Protein AF-A0ABD5QLK6-F1 (afdb_monomer)

Organism: NCBI:txid1849069

Radius of gyration: 21.55 Å; Cα contacts (8 Å, |Δi|>4): 54; chains: 1; bounding box: 68×55×47 Å

Solvent-accessible surface area (backbone atoms only — not comparable to full-atom values): 6033 Å² total; per-residue (Å²): 140,81,82,80,73,83,83,79,80,88,86,67,88,71,78,40,76,66,55,39,50,50,46,56,56,51,38,70,81,44,56,63,71,60,20,45,52,50,42,51,49,40,48,54,46,55,58,70,42,68,81,44,89,86,52,58,65,66,62,50,55,52,49,52,52,50,45,54,50,49,46,51,52,40,54,52,46,47,57,53,72,71,43,78,77,79,65,81,71,74,90,75,81,82,83,135

pLDDT: mean 77.83, std 20.49, range [38.72, 96.19]

Secondary structure (DSSP, 8-state):
----------S-----HHHHHHHHHHTTTS-HHHHHHHHHHHHHHHHHGGG-TTS-HHHHHHHHHHHHHHHHHHHHHHHHHTTTTS----------

Structure (mmCIF, N/CA/C/O backbone):
data_AF-A0ABD5QLK6-F1
#
_entry.id   AF-A0ABD5QLK6-F1
#
loop_
_atom_site.group_PDB
_atom_site.id
_atom_site.type_symbol
_atom_site.label_atom_id
_atom_site.label_alt_id
_atom_site.label_comp_id
_atom_site.label_asym_id
_atom_site.label_entity_id
_atom_site.label_seq_id
_atom_site.pdbx_PDB_ins_code
_atom_site.Cartn_x
_atom_site.Cartn_y
_atom_site.Cartn_z
_atom_site.occupancy
_atom_site.B_iso_or_equiv
_atom_site.auth_seq_id
_atom_site.auth_comp_id
_atom_site.auth_asym_id
_atom_site.auth_atom_id
_atom_site.pdbx_PDB_model_num
ATOM 1 N N . MET A 1 1 ? 24.751 -37.734 -9.691 1.00 49.59 1 MET A N 1
ATOM 2 C CA . MET A 1 1 ? 24.824 -36.610 -8.748 1.00 49.59 1 MET A CA 1
ATOM 3 C C . MET A 1 1 ? 25.454 -35.446 -9.475 1.00 49.59 1 MET A C 1
ATOM 5 O O . MET A 1 1 ? 26.671 -35.393 -9.554 1.00 49.59 1 MET A O 1
ATOM 9 N N . ASP A 1 2 ? 24.623 -34.597 -10.057 1.00 43.44 2 ASP A N 1
ATOM 10 C CA . ASP A 1 2 ? 24.902 -33.167 -10.134 1.00 43.44 2 ASP A CA 1
ATOM 11 C C . ASP A 1 2 ? 23.525 -32.509 -10.090 1.00 43.44 2 ASP A C 1
ATOM 13 O O . ASP A 1 2 ? 22.809 -32.421 -11.084 1.00 43.44 2 ASP A O 1
ATOM 17 N N . ASP A 1 3 ? 23.074 -32.299 -8.858 1.00 42.03 3 ASP A N 1
ATOM 18 C CA . ASP A 1 3 ? 21.882 -31.530 -8.547 1.00 42.03 3 ASP A CA 1
ATOM 19 C C . ASP A 1 3 ? 22.333 -30.071 -8.639 1.00 42.03 3 ASP A C 1
ATOM 21 O O . ASP A 1 3 ? 22.803 -29.485 -7.666 1.00 42.03 3 ASP A O 1
ATOM 25 N N . SER A 1 4 ? 22.344 -29.540 -9.863 1.00 42.56 4 SER A N 1
ATOM 26 C CA . SER A 1 4 ? 22.529 -28.114 -10.106 1.00 42.56 4 SER A CA 1
ATOM 27 C C . SER A 1 4 ? 21.255 -27.410 -9.643 1.00 42.56 4 SER A C 1
ATOM 29 O O . SER A 1 4 ? 20.357 -27.114 -10.430 1.00 42.56 4 SER A O 1
ATOM 31 N N . VAL A 1 5 ? 21.164 -27.212 -8.329 1.00 52.47 5 VAL A N 1
ATOM 32 C CA . VAL A 1 5 ? 20.256 -26.251 -7.717 1.00 52.47 5 VAL A CA 1
ATOM 33 C C . VAL A 1 5 ? 20.740 -24.889 -8.196 1.00 52.47 5 VAL 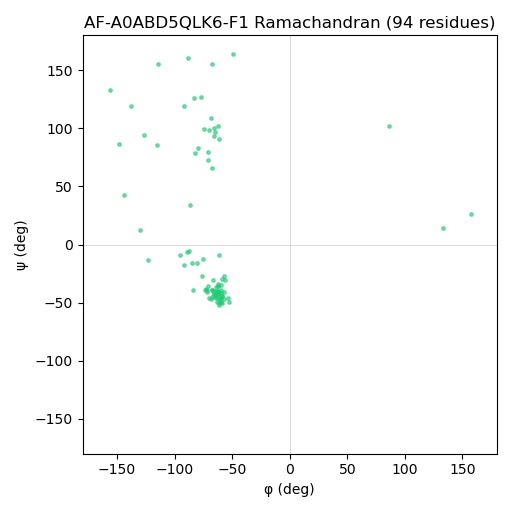A C 1
ATOM 35 O O . VAL A 1 5 ? 21.716 -24.345 -7.685 1.00 52.47 5 VAL A O 1
ATOM 38 N N . SER A 1 6 ? 20.109 -24.367 -9.243 1.00 44.94 6 SER A N 1
ATOM 39 C CA . SER A 1 6 ? 20.154 -22.941 -9.547 1.00 44.94 6 SER A CA 1
ATOM 40 C C . SER A 1 6 ? 19.315 -22.226 -8.490 1.00 44.94 6 SER A C 1
ATOM 42 O O . SER A 1 6 ? 18.182 -21.829 -8.732 1.00 44.94 6 SER A O 1
ATOM 44 N N . ASP A 1 7 ? 19.874 -22.167 -7.285 1.00 43.81 7 ASP A N 1
ATOM 45 C CA . ASP A 1 7 ? 19.533 -21.220 -6.234 1.00 43.81 7 ASP A CA 1
ATOM 46 C C . ASP A 1 7 ? 20.313 -19.942 -6.565 1.00 43.81 7 ASP A C 1
ATOM 48 O O . ASP A 1 7 ? 21.430 -19.726 -6.103 1.00 43.81 7 ASP A O 1
ATOM 52 N N . GLU A 1 8 ? 19.806 -19.169 -7.523 1.00 48.56 8 GLU A N 1
ATOM 53 C CA . GLU A 1 8 ? 20.372 -17.868 -7.875 1.00 48.56 8 GLU A CA 1
ATOM 54 C C . GLU A 1 8 ? 19.238 -16.849 -7.814 1.00 48.56 8 GLU A C 1
ATOM 56 O O . GLU A 1 8 ? 18.457 -16.715 -8.755 1.00 48.56 8 GLU A O 1
ATOM 61 N N . GLY A 1 9 ? 19.117 -16.198 -6.654 1.00 40.34 9 GLY A N 1
ATOM 62 C CA . GLY A 1 9 ? 18.179 -15.096 -6.453 1.00 40.34 9 GLY A CA 1
ATOM 63 C C . GLY A 1 9 ? 17.753 -14.790 -5.016 1.00 40.34 9 GLY A C 1
ATOM 64 O O . GLY A 1 9 ? 16.664 -14.263 -4.846 1.00 40.34 9 GLY A O 1
ATOM 65 N N . ASP A 1 10 ? 18.543 -15.098 -3.984 1.00 47.28 10 ASP A N 1
ATOM 66 C CA . ASP A 1 10 ? 18.353 -14.489 -2.657 1.00 47.28 10 ASP A CA 1
ATOM 67 C C . ASP A 1 10 ? 19.228 -13.224 -2.577 1.00 47.28 10 ASP A C 1
ATOM 69 O O . ASP A 1 10 ? 20.452 -13.313 -2.718 1.00 47.28 10 ASP A O 1
ATOM 73 N N . GLY A 1 11 ? 18.620 -12.045 -2.384 1.00 38.72 11 GLY A N 1
ATOM 74 C CA . GLY A 1 11 ? 19.344 -10.914 -1.787 1.00 38.72 11 GLY A CA 1
ATOM 75 C C . GLY A 1 11 ? 19.246 -9.527 -2.428 1.00 38.72 11 GLY A C 1
ATOM 76 O O . GLY A 1 11 ? 20.035 -8.657 -2.059 1.00 38.72 11 GLY A O 1
ATOM 77 N N . ALA A 1 12 ? 18.307 -9.280 -3.334 1.00 43.25 12 ALA A N 1
ATOM 78 C CA . ALA A 1 12 ? 17.733 -7.950 -3.501 1.00 43.25 12 ALA A CA 1
ATOM 79 C C . ALA A 1 12 ? 16.238 -8.161 -3.688 1.00 43.25 12 ALA A C 1
ATOM 81 O O . ALA A 1 12 ? 15.828 -8.884 -4.590 1.00 43.25 12 ALA A O 1
ATOM 82 N N . GLU A 1 13 ? 15.443 -7.610 -2.788 1.00 51.44 13 GLU A N 1
ATOM 83 C CA . GLU A 1 13 ? 14.009 -7.459 -2.974 1.00 51.44 13 GLU A CA 1
ATOM 84 C C . GLU A 1 13 ? 13.870 -6.562 -4.209 1.00 51.44 13 GLU A C 1
ATOM 86 O O . GLU A 1 13 ? 14.024 -5.346 -4.116 1.00 51.44 13 GLU A O 1
ATOM 91 N N . ASP A 1 14 ? 13.788 -7.165 -5.397 1.00 57.44 14 ASP A N 1
ATOM 92 C CA . ASP A 1 14 ? 13.603 -6.432 -6.642 1.00 57.44 14 ASP A CA 1
ATOM 93 C C . ASP A 1 14 ? 12.214 -5.817 -6.520 1.00 57.44 14 ASP A C 1
ATOM 95 O O . ASP A 1 14 ? 11.191 -6.508 -6.540 1.00 57.44 14 ASP A O 1
ATOM 99 N N . VAL A 1 15 ? 12.195 -4.530 -6.175 1.00 70.50 15 VAL A N 1
ATOM 100 C CA . VAL A 1 15 ? 10.964 -3.774 -6.032 1.00 70.50 15 VAL A CA 1
ATOM 101 C C . VAL A 1 15 ? 10.364 -3.703 -7.426 1.00 70.50 15 VAL A C 1
ATOM 103 O O . VAL A 1 15 ? 10.710 -2.851 -8.236 1.00 70.50 15 VAL A O 1
ATOM 106 N N . ASP A 1 16 ? 9.492 -4.660 -7.704 1.00 86.56 16 ASP A N 1
ATOM 107 C CA . ASP A 1 16 ? 8.832 -4.855 -8.980 1.00 86.56 16 ASP A CA 1
ATOM 108 C C . ASP A 1 16 ? 7.330 -4.618 -8.831 1.00 86.56 16 ASP A C 1
ATOM 110 O O . ASP A 1 16 ? 6.728 -4.833 -7.775 1.00 86.56 16 ASP A O 1
ATOM 114 N N . LEU A 1 17 ? 6.683 -4.257 -9.942 1.00 90.88 17 LEU A N 1
ATOM 115 C CA . LEU A 1 17 ? 5.226 -4.083 -9.978 1.00 90.88 17 LEU A CA 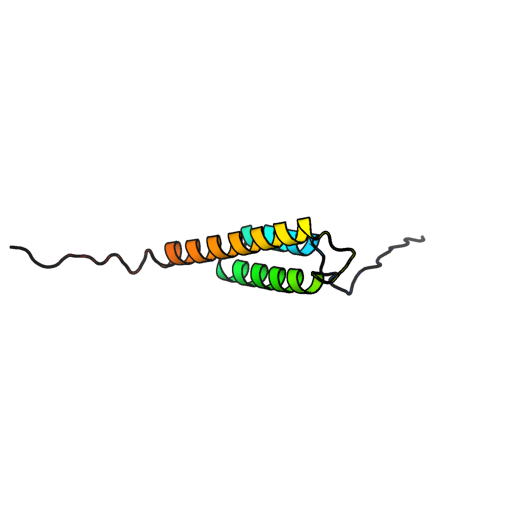1
ATOM 116 C C . LEU A 1 17 ? 4.463 -5.350 -9.553 1.00 90.88 17 LEU A C 1
ATOM 118 O O . LEU A 1 17 ? 3.339 -5.242 -9.073 1.00 90.88 17 LEU A O 1
ATOM 122 N N . ASP A 1 18 ? 5.055 -6.534 -9.730 1.00 91.81 18 ASP A N 1
ATOM 123 C CA . ASP A 1 18 ? 4.457 -7.808 -9.314 1.00 91.81 18 ASP A CA 1
ATOM 124 C C . ASP A 1 18 ? 4.464 -7.985 -7.789 1.00 91.81 18 ASP A C 1
ATOM 126 O O . ASP A 1 18 ? 3.469 -8.426 -7.221 1.00 91.81 18 ASP A O 1
ATOM 130 N N . SER A 1 19 ? 5.546 -7.571 -7.116 1.00 90.88 19 SER A N 1
ATOM 131 C CA . SER A 1 19 ? 5.617 -7.588 -5.649 1.00 90.88 19 SER A CA 1
ATOM 132 C C . SER A 1 19 ? 4.605 -6.614 -5.051 1.00 90.88 19 SER A C 1
ATOM 134 O O . SER A 1 19 ? 3.832 -6.980 -4.172 1.00 90.88 19 SER A O 1
ATOM 136 N N . ILE A 1 20 ? 4.529 -5.402 -5.609 1.00 93.62 20 ILE A N 1
ATOM 137 C CA . ILE A 1 20 ? 3.566 -4.373 -5.194 1.00 93.62 20 ILE A CA 1
ATOM 138 C C . ILE A 1 20 ? 2.119 -4.864 -5.368 1.00 93.62 20 ILE A C 1
ATOM 140 O O . ILE A 1 20 ? 1.253 -4.5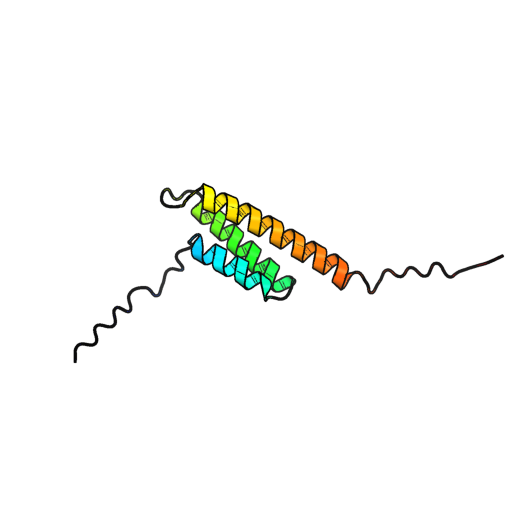99 -4.533 1.00 93.62 20 ILE A O 1
ATOM 144 N N . GLU A 1 21 ? 1.835 -5.586 -6.455 1.00 93.88 21 GLU A N 1
ATOM 145 C CA . GLU A 1 21 ? 0.523 -6.197 -6.675 1.00 93.88 21 GLU A CA 1
ATOM 146 C C . GLU A 1 21 ? 0.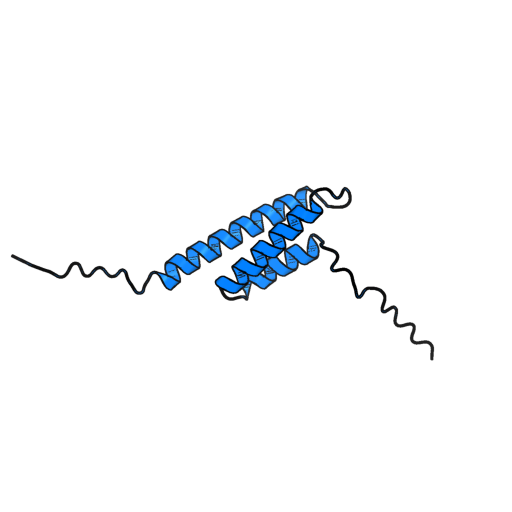234 -7.322 -5.670 1.00 93.88 21 GLU A C 1
ATOM 148 O O . GLU A 1 21 ? -0.888 -7.412 -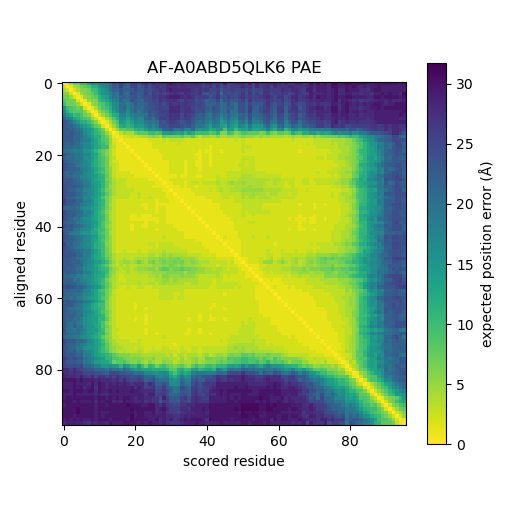5.167 1.00 93.88 21 GLU A O 1
ATOM 153 N N . ALA A 1 22 ? 1.235 -8.136 -5.328 1.00 93.12 22 ALA A N 1
ATOM 154 C CA . ALA A 1 22 ? 1.107 -9.166 -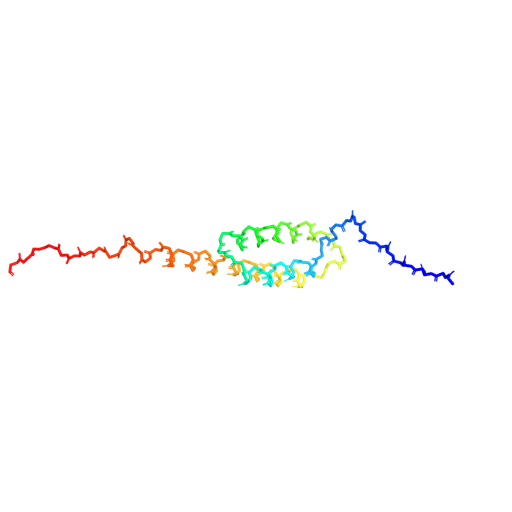4.301 1.00 93.12 22 ALA A CA 1
ATOM 155 C C . ALA A 1 22 ? 0.828 -8.567 -2.911 1.00 93.12 22 ALA A C 1
ATOM 157 O O . ALA A 1 22 ? -0.016 -9.090 -2.182 1.00 93.12 22 ALA A O 1
ATOM 158 N N . ASP A 1 23 ? 1.467 -7.448 -2.561 1.00 93.94 23 ASP A N 1
ATOM 159 C CA . ASP A 1 23 ? 1.220 -6.737 -1.303 1.00 93.94 23 ASP A CA 1
ATOM 160 C C . ASP A 1 23 ? -0.177 -6.106 -1.256 1.00 93.94 23 ASP A C 1
ATOM 162 O O . ASP A 1 23 ? -0.864 -6.181 -0.231 1.00 93.94 23 ASP A O 1
ATOM 166 N N . LEU A 1 24 ? -0.647 -5.552 -2.380 1.00 94.25 24 LEU A N 1
ATOM 167 C CA . LEU A 1 24 ? -2.023 -5.068 -2.521 1.00 94.25 24 LEU A CA 1
ATOM 168 C C . LEU A 1 24 ? -3.047 -6.191 -2.288 1.00 94.25 24 LEU A C 1
ATOM 170 O O . LEU A 1 24 ? -4.045 -5.970 -1.597 1.00 94.25 24 LEU A O 1
ATOM 174 N N . ASP A 1 25 ? -2.818 -7.375 -2.860 1.00 94.31 25 ASP A N 1
ATOM 175 C CA . ASP A 1 25 ? -3.699 -8.534 -2.687 1.00 94.31 25 ASP A CA 1
ATOM 176 C C . ASP A 1 25 ? -3.654 -9.038 -1.237 1.00 94.31 25 ASP A C 1
ATOM 178 O O . ASP A 1 25 ? -4.694 -9.191 -0.590 1.00 94.31 25 ASP A O 1
ATOM 182 N N . ARG A 1 26 ? -2.450 -9.155 -0.662 1.00 92.56 26 ARG A N 1
ATOM 183 C CA . ARG A 1 26 ? -2.235 -9.552 0.735 1.00 92.56 26 ARG A CA 1
ATOM 184 C C . ARG A 1 26 ? -2.959 -8.633 1.713 1.00 92.56 26 ARG A C 1
ATOM 186 O O . ARG A 1 26 ? -3.567 -9.125 2.660 1.00 92.56 26 ARG A O 1
ATOM 193 N N . ALA A 1 27 ? -2.961 -7.320 1.480 1.00 94.31 27 ALA A N 1
ATOM 194 C CA . ALA A 1 27 ? -3.660 -6.344 2.318 1.00 94.31 27 ALA A CA 1
ATOM 195 C C . ALA A 1 27 ? -5.191 -6.555 2.383 1.00 94.31 27 ALA A C 1
ATOM 197 O O . ALA A 1 27 ? -5.884 -5.901 3.170 1.00 94.31 27 ALA A O 1
ATOM 198 N N . THR A 1 28 ? -5.768 -7.439 1.562 1.00 90.56 28 THR A N 1
ATOM 199 C CA . THR A 1 28 ? -7.180 -7.830 1.679 1.00 90.56 28 THR A CA 1
ATOM 200 C C . THR A 1 28 ? -7.458 -8.797 2.830 1.00 90.56 28 THR A C 1
ATOM 202 O O . THR A 1 28 ? -8.553 -8.741 3.396 1.00 90.56 28 THR A O 1
ATOM 205 N N . ASP A 1 29 ? -6.461 -9.587 3.229 1.00 92.81 29 ASP A N 1
ATOM 206 C CA . ASP A 1 29 ? -6.533 -10.568 4.317 1.00 92.81 29 ASP A CA 1
ATOM 207 C C . ASP A 1 29 ? -6.030 -10.027 5.668 1.00 92.81 29 ASP A C 1
ATOM 209 O O . ASP A 1 29 ? -6.202 -10.681 6.698 1.00 92.81 29 ASP A O 1
ATOM 213 N N . LEU A 1 30 ? -5.421 -8.836 5.686 1.00 93.50 30 LEU A N 1
ATOM 214 C CA . LEU A 1 30 ? -4.860 -8.228 6.896 1.00 93.50 30 LEU A CA 1
ATOM 215 C C . LEU A 1 30 ? -5.882 -7.383 7.675 1.00 93.50 30 LEU A C 1
ATOM 217 O O . LEU A 1 30 ? -6.903 -6.922 7.152 1.00 93.50 30 LEU A O 1
ATOM 221 N N . GLU A 1 31 ? -5.582 -7.147 8.954 1.00 91.12 31 GLU A N 1
ATOM 222 C CA . GLU A 1 31 ? -6.320 -6.193 9.788 1.00 91.12 31 GLU A CA 1
ATOM 223 C C . GLU A 1 31 ? -6.093 -4.752 9.310 1.00 91.12 31 GLU A C 1
ATOM 225 O O . GLU A 1 31 ? -5.072 -4.449 8.703 1.00 91.12 31 GLU A O 1
ATOM 230 N N . ALA A 1 32 ? -7.031 -3.841 9.595 1.00 90.38 32 ALA A N 1
ATOM 231 C CA . ALA A 1 32 ? -7.035 -2.496 9.011 1.00 90.38 32 ALA A CA 1
ATOM 232 C C . ALA A 1 32 ? -5.716 -1.725 9.211 1.00 90.38 32 ALA A C 1
ATOM 234 O O . ALA A 1 32 ? -5.185 -1.163 8.256 1.00 90.38 32 ALA A O 1
ATOM 235 N N . ALA A 1 33 ? -5.166 -1.738 10.429 1.00 90.19 33 ALA A N 1
ATOM 236 C CA . ALA A 1 33 ? -3.902 -1.070 10.731 1.00 90.19 33 ALA A CA 1
ATOM 237 C C . ALA A 1 33 ? -2.726 -1.670 9.940 1.00 90.19 33 ALA A C 1
ATOM 239 O O . ALA A 1 33 ? -2.009 -0.934 9.266 1.00 90.19 33 ALA A O 1
ATOM 240 N N . GLU A 1 34 ? -2.583 -2.998 9.961 1.00 93.56 34 GLU A N 1
ATOM 241 C CA . GLU A 1 34 ? -1.493 -3.705 9.275 1.00 93.56 34 GLU A CA 1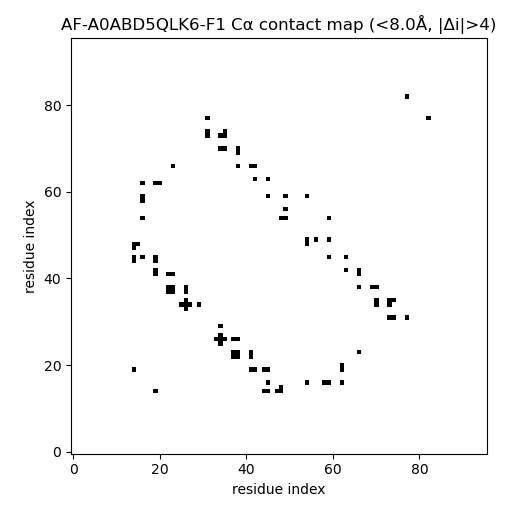
ATOM 242 C C . GLU A 1 34 ? -1.613 -3.578 7.748 1.00 93.56 34 GLU A C 1
ATOM 244 O O . GLU A 1 34 ? -0.634 -3.314 7.053 1.00 93.56 34 GLU A O 1
ATOM 249 N N . ALA A 1 35 ? -2.833 -3.667 7.217 1.00 94.69 35 ALA A N 1
ATOM 250 C CA . ALA A 1 35 ? -3.115 -3.463 5.804 1.00 94.69 35 ALA A CA 1
ATOM 251 C C . ALA A 1 35 ? -2.706 -2.055 5.339 1.00 94.69 35 ALA A C 1
ATOM 253 O O . ALA A 1 35 ? -2.128 -1.908 4.265 1.00 94.69 35 ALA A O 1
ATOM 254 N N . ILE A 1 36 ? -2.972 -1.013 6.137 1.00 94.50 36 ILE A N 1
ATOM 255 C CA . ILE A 1 36 ? -2.557 0.359 5.809 1.00 94.50 36 ILE A CA 1
ATOM 256 C C . ILE A 1 36 ? -1.032 0.486 5.788 1.00 94.50 36 ILE A C 1
ATOM 258 O O . ILE A 1 36 ? -0.506 1.188 4.923 1.00 94.50 36 ILE A O 1
ATOM 262 N N . GLU A 1 37 ? -0.323 -0.153 6.720 1.00 95.00 37 GLU A N 1
ATOM 263 C CA . GLU A 1 37 ? 1.144 -0.141 6.744 1.00 95.00 37 GLU A CA 1
ATOM 264 C C . GLU A 1 37 ? 1.721 -0.767 5.470 1.00 95.00 37 GLU A C 1
ATOM 266 O O . GLU A 1 37 ? 2.490 -0.104 4.772 1.00 95.00 37 GLU A O 1
ATOM 271 N N . VAL A 1 38 ? 1.253 -1.964 5.104 1.00 95.75 38 VAL A N 1
ATOM 272 C CA . VAL A 1 38 ? 1.677 -2.669 3.881 1.00 95.75 38 VAL A CA 1
ATOM 273 C C . VAL A 1 38 ? 1.376 -1.852 2.621 1.00 95.75 38 VAL A C 1
ATOM 275 O O . VAL A 1 38 ? 2.245 -1.661 1.776 1.00 95.75 38 VAL A O 1
ATOM 278 N N . LEU A 1 39 ? 0.172 -1.286 2.495 1.00 95.75 39 LEU A N 1
ATOM 279 C CA . LEU A 1 39 ? -0.200 -0.497 1.312 1.00 95.75 39 LEU A CA 1
ATOM 280 C C . LEU A 1 39 ? 0.603 0.806 1.187 1.00 95.75 39 LEU A C 1
ATOM 282 O O . LEU A 1 39 ? 0.819 1.299 0.079 1.00 95.75 39 LEU A O 1
ATOM 286 N N . ARG A 1 40 ? 1.028 1.398 2.310 1.00 94.81 40 ARG A N 1
ATOM 287 C CA . ARG A 1 40 ? 1.889 2.589 2.307 1.00 94.81 40 ARG A CA 1
ATOM 288 C C . ARG A 1 40 ? 3.319 2.258 1.907 1.00 94.81 40 ARG A C 1
ATOM 290 O O . ARG A 1 40 ? 3.917 3.054 1.188 1.00 94.81 40 ARG A O 1
ATOM 297 N N . GLU A 1 41 ? 3.840 1.120 2.355 1.00 94.62 41 GLU A N 1
ATOM 298 C CA . GLU A 1 41 ? 5.144 0.605 1.932 1.00 94.62 41 GLU A CA 1
ATOM 299 C C . GLU A 1 41 ? 5.152 0.345 0.422 1.00 94.62 41 GLU A C 1
ATOM 301 O O . GLU A 1 4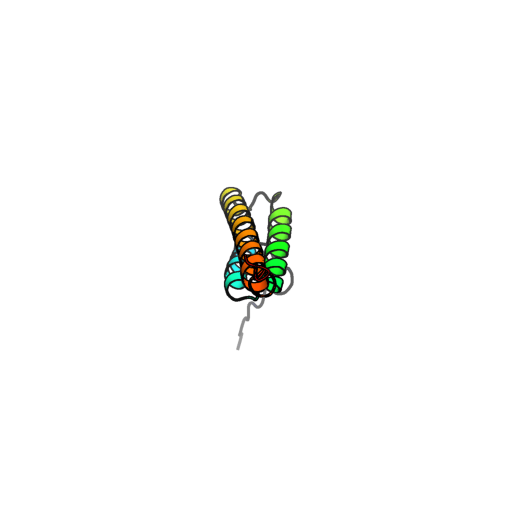1 ? 5.910 0.993 -0.300 1.00 94.62 41 GLU A O 1
ATOM 306 N N . ALA A 1 42 ? 4.168 -0.412 -0.071 1.00 94.62 42 ALA A N 1
ATOM 307 C CA . ALA A 1 42 ? 3.981 -0.696 -1.493 1.00 94.62 42 ALA A CA 1
ATOM 308 C C . ALA A 1 42 ? 3.854 0.578 -2.357 1.00 94.62 42 ALA A C 1
ATOM 310 O O . ALA A 1 42 ? 4.265 0.616 -3.519 1.00 94.62 42 ALA A O 1
ATOM 311 N N . LYS A 1 43 ? 3.307 1.669 -1.800 1.00 94.06 43 LYS A N 1
ATOM 312 C CA . LYS A 1 43 ? 3.263 2.974 -2.475 1.00 94.06 43 LYS A CA 1
ATOM 313 C C . LYS A 1 43 ? 4.637 3.647 -2.545 1.00 94.06 43 LYS A C 1
ATOM 315 O O . LYS A 1 43 ? 4.964 4.233 -3.575 1.00 94.06 43 LYS A O 1
ATOM 320 N N . GLY A 1 44 ? 5.432 3.575 -1.478 1.00 93.62 44 GLY A N 1
ATOM 321 C CA . GLY A 1 44 ? 6.813 4.068 -1.476 1.00 93.62 44 GLY A CA 1
ATOM 322 C C . GLY A 1 44 ? 7.684 3.321 -2.485 1.00 93.62 44 GLY A C 1
ATOM 323 O O . GLY A 1 44 ? 8.441 3.938 -3.236 1.00 93.62 44 GLY A O 1
ATOM 324 N N . ASP A 1 45 ? 7.481 2.014 -2.575 1.00 92.06 45 ASP A N 1
ATOM 325 C CA . ASP A 1 45 ? 8.092 1.130 -3.561 1.00 92.06 45 ASP A CA 1
ATOM 326 C C . ASP A 1 45 ? 7.705 1.506 -4.997 1.00 92.06 45 ASP A C 1
ATOM 328 O O . ASP A 1 45 ? 8.561 1.672 -5.870 1.00 92.06 45 ASP A O 1
ATOM 332 N N . LEU A 1 46 ? 6.419 1.779 -5.233 1.00 92.31 46 LEU A N 1
ATOM 333 C CA . LEU A 1 46 ? 5.932 2.271 -6.520 1.00 92.31 46 LEU A CA 1
ATOM 334 C C . LEU A 1 46 ? 6.571 3.617 -6.925 1.00 92.31 46 LEU A C 1
ATOM 336 O O . LEU A 1 46 ? 6.807 3.883 -8.110 1.00 92.31 46 LEU A O 1
ATOM 340 N N . GLU A 1 47 ? 6.846 4.493 -5.955 1.00 91.38 47 GLU A N 1
ATOM 341 C CA . GLU A 1 47 ? 7.563 5.746 -6.201 1.00 91.38 47 GLU A CA 1
ATOM 342 C C . GLU A 1 47 ? 9.048 5.516 -6.509 1.00 91.38 47 GLU A C 1
ATOM 344 O O . GLU A 1 47 ? 9.599 6.216 -7.366 1.00 91.38 47 GLU A O 1
ATOM 349 N N . ALA A 1 48 ? 9.682 4.525 -5.875 1.00 90.75 48 ALA A N 1
ATOM 350 C CA . ALA A 1 48 ? 11.080 4.172 -6.115 1.00 90.75 48 ALA A CA 1
ATOM 351 C C . ALA A 1 48 ? 11.317 3.712 -7.564 1.00 90.75 48 ALA A C 1
ATOM 353 O O . ALA A 1 48 ? 12.326 4.074 -8.175 1.00 90.75 48 ALA A O 1
ATOM 354 N N . VAL A 1 49 ? 10.347 3.005 -8.150 1.00 89.25 49 VAL A N 1
ATOM 355 C CA . VAL A 1 49 ? 10.430 2.461 -9.518 1.00 89.25 49 VAL A CA 1
ATOM 356 C C . VAL A 1 49 ? 9.970 3.437 -10.609 1.00 89.25 49 VAL A C 1
ATOM 358 O O . VAL A 1 49 ? 10.111 3.166 -11.799 1.00 89.25 49 VAL A O 1
ATOM 361 N N . ARG A 1 50 ? 9.447 4.617 -10.247 1.00 87.44 50 ARG A N 1
ATOM 362 C CA . ARG A 1 50 ? 8.875 5.597 -11.196 1.00 87.44 50 ARG A CA 1
ATOM 363 C C . ARG A 1 50 ? 9.8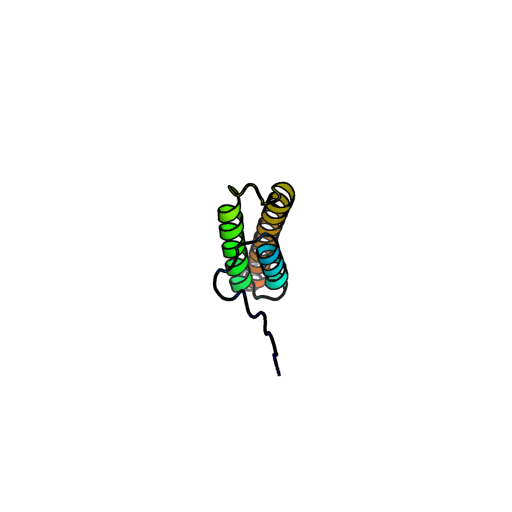57 6.075 -12.274 1.00 87.44 50 ARG A C 1
ATOM 365 O O . ARG A 1 50 ? 9.430 6.499 -13.347 1.00 87.44 50 ARG A O 1
ATOM 372 N N . GLY A 1 51 ? 11.150 6.094 -11.963 1.00 84.69 51 GLY A N 1
ATOM 373 C CA . GLY A 1 51 ? 12.200 6.552 -12.875 1.00 84.69 51 GLY A CA 1
ATOM 374 C C . GLY A 1 51 ? 12.774 5.462 -13.778 1.00 84.69 51 GLY A C 1
ATOM 375 O O . GLY A 1 51 ? 13.600 5.781 -14.636 1.00 84.69 51 GLY A O 1
ATOM 376 N N . ASP A 1 52 ? 12.378 4.206 -13.579 1.00 86.69 52 ASP A N 1
ATOM 377 C CA . ASP A 1 52 ? 12.972 3.083 -14.284 1.00 86.69 52 ASP A CA 1
ATOM 378 C C . ASP A 1 52 ? 12.341 2.903 -15.683 1.00 86.69 52 ASP A C 1
ATOM 380 O O . ASP A 1 52 ? 11.118 2.840 -15.817 1.00 86.69 52 ASP A O 1
ATOM 384 N N . PRO A 1 53 ? 13.148 2.856 -16.760 1.00 85.56 53 PRO A N 1
ATOM 385 C CA . PRO A 1 53 ? 12.637 2.743 -18.123 1.00 85.56 53 PRO A CA 1
ATOM 386 C C . PRO A 1 53 ? 12.126 1.339 -18.487 1.00 85.56 53 PRO A C 1
ATOM 388 O O . PRO A 1 53 ? 11.511 1.197 -19.545 1.00 85.56 53 PRO A O 1
ATOM 391 N N . ALA A 1 54 ? 12.406 0.310 -17.681 1.00 86.44 54 ALA A N 1
ATOM 392 C CA . ALA A 1 54 ? 11.862 -1.035 -17.861 1.00 86.44 54 ALA A CA 1
ATOM 393 C C . ALA A 1 54 ? 10.471 -1.189 -17.222 1.00 86.44 54 ALA A C 1
ATOM 395 O O . ALA A 1 54 ? 9.741 -2.120 -17.566 1.00 86.44 54 ALA A O 1
ATOM 396 N N . VAL A 1 55 ? 10.077 -0.261 -16.347 1.00 88.25 55 VAL A N 1
ATOM 397 C CA . VAL A 1 55 ? 8.781 -0.272 -15.668 1.00 88.25 55 VAL A CA 1
ATOM 398 C C . VAL A 1 55 ? 7.674 0.208 -16.598 1.00 88.25 55 VAL A C 1
ATOM 400 O O . VAL A 1 55 ? 7.714 1.305 -17.164 1.00 88.25 55 VAL A O 1
ATOM 403 N N . ASP A 1 56 ? 6.627 -0.607 -16.720 1.00 91.62 56 ASP A N 1
ATOM 404 C CA . ASP A 1 56 ? 5.433 -0.225 -17.464 1.00 91.62 56 ASP A CA 1
ATOM 405 C C . ASP A 1 56 ? 4.692 0.895 -16.721 1.00 91.62 56 ASP A C 1
ATOM 407 O O . ASP A 1 56 ? 4.106 0.698 -15.655 1.00 91.62 56 ASP A O 1
ATOM 411 N N . THR A 1 57 ? 4.735 2.102 -17.289 1.00 90.06 57 THR A N 1
ATOM 412 C CA . THR A 1 57 ? 4.142 3.288 -16.661 1.00 90.06 57 THR A CA 1
ATOM 413 C C . THR A 1 57 ? 2.628 3.149 -16.492 1.00 90.06 57 THR A C 1
ATOM 415 O O . THR A 1 57 ? 2.103 3.613 -15.485 1.00 90.06 57 THR A O 1
ATOM 418 N N . GLY A 1 58 ? 1.939 2.478 -17.423 1.00 94.25 58 GLY A N 1
ATOM 419 C CA . GLY A 1 58 ? 0.493 2.274 -17.347 1.00 94.25 58 GLY A CA 1
ATOM 420 C C . GLY A 1 58 ? 0.113 1.338 -16.203 1.00 94.25 58 GLY A C 1
ATOM 421 O O . GLY A 1 58 ? -0.752 1.678 -15.398 1.00 94.25 58 GLY A O 1
ATOM 422 N N . ARG A 1 59 ? 0.812 0.202 -16.076 1.00 93.00 59 ARG A N 1
ATOM 423 C CA . ARG A 1 59 ? 0.636 -0.732 -14.952 1.00 93.00 59 ARG A CA 1
ATOM 424 C C . ARG A 1 59 ? 0.980 -0.060 -13.621 1.00 93.00 59 ARG A C 1
ATOM 426 O O . ARG A 1 59 ? 0.245 -0.227 -12.654 1.00 93.00 59 ARG A O 1
ATOM 433 N N . ARG A 1 60 ? 2.045 0.749 -13.577 1.00 94.25 60 ARG A N 1
ATOM 434 C CA . ARG A 1 60 ? 2.417 1.531 -12.386 1.00 94.25 60 ARG A CA 1
ATOM 435 C C . ARG A 1 60 ? 1.297 2.487 -11.963 1.00 94.25 60 ARG A C 1
ATOM 437 O O . ARG A 1 60 ? 0.921 2.493 -10.800 1.00 94.25 60 ARG A O 1
ATOM 444 N N . GLU A 1 61 ? 0.762 3.291 -12.883 1.00 94.38 61 GLU A N 1
ATOM 445 C CA . GLU A 1 61 ? -0.322 4.244 -12.588 1.00 94.38 61 GLU A CA 1
ATOM 446 C C . GLU A 1 61 ? -1.621 3.546 -12.159 1.00 94.38 61 GLU A C 1
ATOM 448 O O . GLU A 1 61 ? -2.333 4.041 -11.283 1.00 94.38 61 GLU A O 1
ATOM 453 N N . GLU A 1 62 ? -1.929 2.387 -12.746 1.00 95.56 62 GLU A N 1
ATOM 454 C CA . GLU A 1 62 ? -3.070 1.570 -12.331 1.00 95.56 62 GLU A CA 1
ATOM 455 C C . GLU A 1 62 ? -2.897 1.053 -10.896 1.00 95.56 62 GLU A C 1
ATOM 457 O O . GLU A 1 62 ? -3.815 1.183 -10.083 1.00 95.56 62 GLU A O 1
ATOM 462 N N . LEU A 1 63 ? -1.713 0.532 -10.559 1.00 95.69 63 LEU A N 1
ATOM 463 C CA . LEU A 1 63 ? -1.390 0.103 -9.197 1.00 95.69 63 LEU A CA 1
ATOM 464 C C . LEU A 1 63 ? -1.434 1.270 -8.208 1.00 95.69 63 LEU A C 1
ATOM 466 O O . LEU A 1 63 ? -2.015 1.119 -7.137 1.00 95.69 63 LEU A O 1
ATOM 470 N N . GLU A 1 64 ? -0.918 2.446 -8.582 1.00 95.31 64 GLU A N 1
ATOM 471 C CA . GLU A 1 64 ? -1.013 3.674 -7.779 1.00 95.31 64 GLU A CA 1
ATOM 472 C C . GLU A 1 64 ? -2.467 3.966 -7.394 1.00 95.31 64 GLU A C 1
ATOM 474 O O . GLU A 1 64 ? -2.794 4.161 -6.222 1.00 95.31 64 GLU A O 1
ATOM 479 N N . ASN A 1 65 ? -3.363 3.927 -8.385 1.00 95.75 65 ASN A N 1
ATOM 480 C CA . ASN A 1 65 ? -4.779 4.196 -8.180 1.00 95.75 65 ASN A CA 1
ATOM 481 C C . ASN A 1 65 ? -5.448 3.148 -7.281 1.00 95.75 65 ASN A C 1
ATOM 483 O O . ASN A 1 65 ? -6.229 3.508 -6.398 1.00 95.75 65 ASN A O 1
ATOM 487 N N . ARG A 1 66 ? -5.126 1.864 -7.483 1.00 96.19 66 ARG A N 1
ATOM 488 C CA . ARG A 1 66 ? -5.670 0.756 -6.685 1.00 96.19 66 ARG A CA 1
ATOM 489 C C . ARG A 1 66 ? -5.201 0.824 -5.232 1.00 96.19 66 ARG A C 1
ATOM 491 O O . ARG A 1 66 ? -6.026 0.658 -4.336 1.00 96.19 66 ARG A O 1
ATOM 498 N N . LEU A 1 67 ? -3.923 1.123 -4.991 1.00 95.75 67 LEU A N 1
ATOM 499 C CA . LEU A 1 67 ? -3.372 1.331 -3.648 1.00 95.75 67 LEU A CA 1
ATOM 500 C C . LEU A 1 67 ? -4.088 2.487 -2.934 1.00 95.75 67 LEU A C 1
ATOM 502 O O . LEU A 1 67 ? -4.567 2.316 -1.813 1.00 95.75 67 LEU A O 1
ATOM 506 N N . ASP A 1 68 ? -4.234 3.641 -3.594 1.00 95.31 68 ASP A N 1
ATOM 507 C CA . ASP A 1 68 ? -4.928 4.802 -3.021 1.00 95.31 68 ASP A CA 1
ATOM 508 C C . ASP A 1 68 ? -6.403 4.518 -2.713 1.00 95.31 68 ASP A C 1
ATOM 510 O O . ASP A 1 68 ? -6.911 4.897 -1.652 1.00 95.31 68 ASP A O 1
ATOM 514 N N . GLN A 1 69 ? -7.096 3.830 -3.624 1.00 95.50 69 GLN A N 1
ATOM 515 C CA . GLN A 1 69 ? -8.474 3.408 -3.407 1.00 95.50 69 GLN A CA 1
ATOM 516 C C . GLN A 1 69 ? -8.576 2.487 -2.188 1.00 95.50 69 GLN A C 1
ATOM 518 O O . GLN A 1 69 ? -9.400 2.733 -1.307 1.00 95.50 69 GLN A O 1
ATOM 523 N N . ARG A 1 70 ? -7.705 1.477 -2.102 1.00 94.94 70 ARG A N 1
ATOM 524 C CA . ARG A 1 70 ? -7.740 0.476 -1.037 1.00 94.94 70 ARG A CA 1
ATOM 525 C C . ARG A 1 70 ? -7.448 1.077 0.334 1.00 94.94 70 ARG A C 1
ATOM 527 O O . ARG A 1 70 ? -8.170 0.780 1.283 1.00 94.94 70 ARG A O 1
ATOM 534 N N . ILE A 1 71 ? -6.444 1.951 0.439 1.00 94.25 71 ILE A N 1
ATOM 535 C CA . ILE A 1 71 ? -6.132 2.667 1.686 1.00 94.25 71 ILE A CA 1
ATOM 536 C C . ILE A 1 71 ? -7.360 3.443 2.160 1.00 94.25 71 ILE A C 1
ATOM 538 O O . ILE A 1 71 ? -7.729 3.354 3.328 1.00 94.25 71 ILE A O 1
ATOM 542 N N . ARG A 1 72 ? -8.022 4.172 1.254 1.00 92.00 72 ARG A N 1
ATOM 543 C CA . ARG A 1 72 ? -9.217 4.950 1.588 1.00 92.00 72 ARG A CA 1
ATOM 544 C C . ARG A 1 72 ? -10.379 4.068 2.037 1.00 92.00 72 ARG A C 1
ATOM 546 O O . ARG A 1 72 ? -11.060 4.425 2.989 1.00 92.00 72 ARG A O 1
ATOM 553 N N . GLU A 1 73 ? -10.612 2.943 1.367 1.00 91.75 73 GLU A N 1
ATOM 554 C CA . GLU A 1 73 ? -11.661 1.996 1.759 1.00 91.75 73 GLU A CA 1
ATOM 555 C C . GLU A 1 73 ? -11.416 1.411 3.151 1.00 91.75 73 GLU A C 1
ATOM 557 O O . GLU A 1 73 ? -12.360 1.256 3.923 1.00 91.75 73 GLU A O 1
ATOM 562 N N . ILE A 1 74 ? -10.164 1.082 3.480 1.00 91.69 74 ILE A N 1
ATOM 563 C CA . ILE A 1 74 ? -9.804 0.538 4.792 1.00 91.69 74 ILE A CA 1
ATOM 564 C C . ILE A 1 74 ? -9.936 1.607 5.876 1.00 91.69 74 ILE A C 1
ATOM 566 O O . ILE A 1 74 ? -10.542 1.324 6.904 1.00 91.69 74 ILE A O 1
ATOM 570 N N . ASP A 1 75 ? -9.426 2.817 5.639 1.00 87.12 75 ASP A N 1
ATOM 571 C CA . ASP A 1 75 ? -9.531 3.953 6.566 1.00 87.12 75 ASP A CA 1
ATOM 572 C C . ASP A 1 75 ? -10.999 4.304 6.851 1.00 87.12 75 ASP A C 1
ATOM 574 O O . ASP A 1 75 ? -11.412 4.441 8.002 1.00 87.12 75 ASP A O 1
ATOM 578 N N . GLU A 1 76 ? -11.826 4.344 5.803 1.00 86.25 76 GLU A N 1
ATOM 579 C CA . GLU A 1 76 ? -13.257 4.590 5.935 1.00 86.25 76 GLU A CA 1
ATOM 580 C C . GLU A 1 76 ? -13.961 3.445 6.679 1.00 86.25 76 GLU A C 1
ATOM 582 O O . GLU A 1 76 ? -14.765 3.694 7.580 1.00 86.25 76 GLU A O 1
ATOM 587 N N . ARG A 1 77 ? -13.632 2.183 6.365 1.00 83.62 77 ARG A N 1
ATOM 588 C CA . ARG A 1 77 ? -14.182 1.023 7.077 1.00 83.62 77 ARG A CA 1
ATOM 589 C C . ARG A 1 77 ? -13.804 1.052 8.553 1.00 83.62 77 ARG A C 1
ATOM 591 O O . ARG A 1 77 ? -14.686 0.857 9.375 1.00 83.62 77 ARG A O 1
ATOM 598 N N . ASP A 1 78 ? -12.545 1.309 8.890 1.00 81.31 78 ASP A N 1
ATOM 599 C CA . ASP A 1 78 ? -12.065 1.387 10.274 1.00 81.31 78 ASP A CA 1
ATOM 600 C C . ASP A 1 78 ? -12.753 2.520 11.050 1.00 81.31 78 ASP A C 1
ATOM 602 O O . ASP A 1 78 ? -13.227 2.311 12.166 1.00 81.31 78 ASP A O 1
ATOM 606 N N . ALA A 1 79 ? -12.936 3.686 10.425 1.00 78.25 79 ALA A N 1
ATOM 607 C CA . ALA A 1 79 ? -13.659 4.802 11.028 1.00 78.25 79 ALA A CA 1
ATOM 608 C C . ALA A 1 79 ? -15.134 4.472 11.331 1.00 78.25 79 ALA A C 1
ATOM 610 O O . ALA A 1 79 ? -15.673 4.931 12.342 1.00 78.25 79 ALA A O 1
ATOM 611 N N . TYR A 1 80 ? -15.799 3.676 10.486 1.00 66.88 80 TYR A N 1
ATOM 612 C CA . TYR A 1 80 ? -17.190 3.269 10.709 1.00 66.88 80 TYR A CA 1
ATOM 613 C C . TYR A 1 80 ? -17.328 2.046 11.635 1.00 66.88 80 TYR A C 1
ATOM 615 O O . TYR A 1 80 ? -18.219 2.044 12.487 1.00 66.88 80 TYR A O 1
ATOM 623 N N . ASP A 1 81 ? -16.451 1.043 11.525 1.00 63.94 81 ASP A N 1
ATOM 624 C CA . ASP A 1 81 ? -16.449 -0.176 12.355 1.00 63.94 81 ASP A CA 1
ATOM 625 C C . ASP A 1 81 ? -15.957 0.127 13.786 1.00 63.94 81 ASP A C 1
ATOM 627 O O . ASP A 1 81 ? -16.549 -0.321 14.767 1.00 63.94 81 ASP A O 1
ATOM 631 N N . GLY A 1 82 ? -14.953 1.000 13.925 1.00 52.78 82 GLY A N 1
ATOM 632 C CA . GLY A 1 82 ? -14.473 1.542 15.201 1.00 52.78 82 GLY A CA 1
ATOM 633 C C . GLY A 1 82 ? -15.316 2.701 15.758 1.00 52.78 82 GLY A C 1
ATOM 634 O O . GLY A 1 82 ? -15.221 3.023 16.945 1.00 52.78 82 GLY A O 1
ATOM 635 N N . GLY A 1 83 ? -16.171 3.321 14.934 1.00 48.06 83 GLY A N 1
ATOM 636 C CA . GLY A 1 83 ? -16.999 4.483 15.293 1.00 48.06 83 GLY A CA 1
ATOM 637 C C . GLY A 1 83 ? -18.405 4.161 15.816 1.00 48.06 83 GLY A C 1
ATOM 638 O O . GLY A 1 83 ? -19.016 4.989 16.497 1.00 48.06 83 GLY A O 1
ATOM 639 N N . LEU A 1 84 ? -18.924 2.951 15.587 1.00 49.06 84 LEU A N 1
ATOM 640 C CA . LEU A 1 84 ? -20.270 2.529 16.016 1.00 49.06 84 LEU A CA 1
ATOM 641 C C . LEU A 1 84 ? -20.323 1.967 17.454 1.00 49.06 84 LEU A C 1
ATOM 643 O O . LEU A 1 84 ? -21.126 1.093 17.769 1.00 49.06 84 LEU A O 1
ATOM 647 N N . GLY A 1 85 ? -19.496 2.509 18.353 1.00 47.94 85 GLY A N 1
ATOM 648 C CA . GLY A 1 85 ? -19.567 2.263 19.801 1.00 47.94 85 GLY A CA 1
ATOM 649 C C . GLY A 1 85 ? -19.723 3.519 20.668 1.00 47.94 85 GLY A C 1
ATOM 650 O O . GLY A 1 85 ? -20.056 3.396 21.844 1.00 47.94 85 GLY A O 1
ATOM 651 N N . ALA A 1 86 ? -19.510 4.725 20.127 1.00 48.72 86 ALA A N 1
ATOM 652 C CA . ALA A 1 86 ? -19.427 5.952 20.937 1.00 48.72 86 ALA A CA 1
ATOM 653 C C . ALA A 1 86 ? -20.302 7.115 20.439 1.00 48.72 86 ALA A C 1
ATOM 655 O O . ALA A 1 86 ? -20.143 8.251 20.884 1.00 48.72 86 ALA A O 1
ATOM 656 N N . SER A 1 87 ? -21.233 6.872 19.516 1.00 48.72 87 SER A N 1
ATOM 657 C CA . SER A 1 87 ? -22.179 7.903 19.064 1.00 48.72 87 SER A CA 1
ATOM 658 C C . SER A 1 87 ? -23.569 7.340 18.775 1.00 48.72 87 SER A C 1
ATOM 660 O O . SER A 1 87 ? -24.243 7.766 17.845 1.00 48.72 87 SER A O 1
ATOM 662 N N . MET A 1 88 ? -24.065 6.451 19.642 1.00 48.34 88 MET A N 1
ATOM 663 C CA . MET A 1 88 ? -25.407 6.741 20.141 1.00 48.34 88 MET A CA 1
ATOM 664 C C . MET A 1 88 ? -25.226 7.948 21.051 1.00 48.34 88 MET A C 1
ATOM 666 O O . MET A 1 88 ? -24.750 7.812 22.172 1.00 48.34 88 MET A O 1
ATOM 670 N N . ASN A 1 89 ? -25.517 9.136 20.536 1.00 44.22 89 ASN A N 1
ATOM 671 C CA . ASN A 1 89 ? -25.998 10.193 21.401 1.00 44.22 89 ASN A CA 1
ATOM 672 C C . ASN A 1 89 ? -27.445 9.781 21.705 1.00 44.22 89 ASN A C 1
ATOM 674 O O . ASN A 1 89 ? -28.278 9.906 20.803 1.00 44.22 89 ASN A O 1
ATOM 678 N N . PRO A 1 90 ? -27.767 9.169 22.864 1.00 46.97 90 PRO A N 1
ATOM 679 C CA . PRO A 1 90 ? -29.147 9.138 23.287 1.00 46.97 90 PRO A CA 1
ATOM 680 C C . PRO A 1 90 ? -29.528 10.600 23.476 1.00 46.97 90 PRO A C 1
ATOM 682 O O . PRO A 1 90 ? -29.180 11.234 24.467 1.00 46.97 90 PRO A O 1
ATOM 685 N N . GLU A 1 91 ? -30.242 11.151 22.506 1.00 52.66 91 GLU A N 1
ATOM 686 C CA . GLU A 1 91 ? -31.180 12.225 22.787 1.00 52.66 91 GLU A CA 1
ATOM 687 C C . GLU A 1 91 ? -32.310 11.608 23.627 1.00 52.66 91 GLU A C 1
ATOM 689 O O . GLU A 1 91 ? -33.435 11.433 23.175 1.00 52.66 91 GLU A O 1
ATOM 694 N N . ASP A 1 92 ? -31.961 11.185 24.837 1.00 53.28 92 ASP A N 1
ATOM 695 C CA . ASP A 1 92 ? -32.868 10.979 25.945 1.00 53.28 92 ASP A CA 1
ATOM 696 C C . ASP A 1 92 ? -32.428 12.014 26.974 1.00 53.28 92 ASP A C 1
ATOM 698 O O . ASP A 1 92 ? -31.534 11.773 27.781 1.00 53.28 92 ASP A O 1
ATOM 702 N N . ASP A 1 93 ? -32.958 13.229 26.831 1.00 48.28 93 ASP A N 1
ATOM 703 C CA . ASP A 1 93 ? -33.559 13.858 27.995 1.00 48.28 93 ASP A CA 1
ATOM 704 C C . ASP A 1 93 ? -34.611 14.914 27.619 1.00 48.28 93 ASP A C 1
ATOM 706 O O . ASP A 1 93 ? -34.395 15.815 26.805 1.00 48.28 93 ASP A O 1
ATOM 710 N N . GLU A 1 94 ? -35.723 14.771 28.331 1.00 50.53 94 GLU A N 1
ATOM 711 C CA . GLU A 1 94 ? -36.705 15.777 28.715 1.00 50.53 94 GLU A CA 1
ATOM 712 C C . GLU A 1 94 ? -37.870 16.136 27.758 1.00 50.53 94 GLU A C 1
ATOM 714 O O . GLU A 1 94 ? -37.792 16.944 26.831 1.00 50.53 94 GLU A O 1
ATOM 719 N N . ALA A 1 95 ? -39.023 15.561 28.119 1.00 47.53 95 ALA A N 1
ATOM 720 C CA . ALA A 1 95 ? -40.387 15.980 27.798 1.00 47.53 95 ALA A CA 1
ATOM 721 C C . ALA A 1 95 ? -40.657 17.485 28.063 1.00 47.53 95 ALA A C 1
ATOM 723 O O . ALA A 1 95 ? -39.930 18.145 28.810 1.00 47.53 95 ALA A O 1
ATOM 724 N N . PRO A 1 96 ? -41.748 18.038 27.498 1.00 58.72 96 PRO A N 1
ATOM 725 C CA . PRO A 1 96 ? -43.032 17.977 28.218 1.00 58.72 96 PRO A CA 1
ATOM 726 C C . PRO A 1 96 ? -44.207 17.375 27.430 1.00 58.72 96 PRO A C 1
ATOM 728 O O . PRO A 1 96 ? -44.220 17.457 26.181 1.00 58.72 96 PRO A O 1
#

Foldseek 3Di:
DPPPPPPDDPDDPPLALVVLVVLLVVLVVDQLVVSLVSLVVSLVSLVVCCPPPVHDVVSSVVSNVSSVVVNVVSVVCCCVVVVVPPPPPPPDDDDD

Mean predicted aligned error: 11.89 Å

Sequence (96 aa):
MDDSVSDEGDGAEDVDLDSIEADLDRATDLEAAEAIEVLREAKGDLEAVRGDPAVDTGRREELENRLDQRIREIDERDAYDGGLGASMNPEDDEAP

Nearest PDB structures (foldseek):
  2cpt-assembly1_A  TM=5.577E-01  e=1.936E-01  Homo sapiens
  5j4d-assembly1_CB  TM=5.663E-01  e=1.453E-01  Thermus thermophilus HB27
  7jqm-assembly2_2t  TM=5.826E-01  e=2.580E-01  Thermus thermophilus HB8
  8ud6-assembly2_2t  TM=5.817E-01  e=3.246E-01  Thermus thermophilus HB8
  1yxr-assembly1_A  TM=6.416E-01  e=7.253E-01  Homo sapiens